Protein AF-A0A7S0TGG5-F1 (afdb_monomer_lite)

Secondary structure (DSSP, 8-state):
--HHHHHHHHHHHHHHHHHHHHHTT-THHHHHHHHHHHHHHHTTT-HHHHHHHHHHHHHHHHH-TTS--HHHHHHHHHHHHHH---TTHHHHHHHHHT-TT--HHHHHHHHHHHHHHHHH-TTTTTS--------

pLDDT: mean 88.28, std 17.03, range [36.03, 98.0]

Foldseek 3Di:
DVVVVVLLVVLVVLLVVLVVCVVVVHPCNLVSLLVLLVVLLVCVLVVVSNLSSLVSVLVVQVVPLPDACPSHLVSVLVCCVPVNDDPSCVVSLVSQCPRPNDDPVSNVSSVVSVVCCCVPDPVNVVPDPDDPDDD

Sequence (135 aa):
PEGAGMRMAAHESAFRLLGAFIDAKSQNAAVAYKLIVASLLDNYAEEALRSFTEGRLGATLQDNPRMPLALLVEPLMRRVRGDGYADFDFDFYLTLASHPRLEPAQALMIIDVMTRVAMTDPAASHGASVPLVEL

Organism: Hemiselmis andersenii (NCBI:txid464988)

Radius of gyration: 16.75 Å; chains: 1; bounding box: 33×39×52 Å

Structure (mmCIF, N/CA/C/O backbone):
data_AF-A0A7S0TGG5-F1
#
_entry.id   AF-A0A7S0TGG5-F1
#
loop_
_atom_site.group_PDB
_atom_site.id
_atom_site.type_symbol
_atom_site.label_atom_id
_atom_site.label_alt_id
_atom_site.label_comp_id
_atom_site.label_asym_id
_atom_site.label_entity_id
_atom_site.label_seq_id
_atom_site.pdbx_PDB_ins_code
_atom_site.Cartn_x
_atom_site.Cartn_y
_atom_site.Cartn_z
_atom_site.occupancy
_atom_site.B_iso_or_equiv
_atom_site.auth_seq_id
_atom_site.auth_comp_id
_atom_site.auth_asym_id
_atom_site.auth_atom_id
_atom_site.pdbx_PDB_model_num
ATOM 1 N N . PRO A 1 1 ? 20.142 -14.576 -1.736 1.00 57.00 1 PRO A N 1
ATOM 2 C CA . PRO A 1 1 ? 19.280 -15.775 -1.902 1.00 57.00 1 PRO A CA 1
ATOM 3 C C . PRO A 1 1 ? 18.664 -16.315 -0.596 1.00 57.00 1 PRO A C 1
ATOM 5 O O . PRO A 1 1 ? 17.550 -16.805 -0.660 1.00 57.00 1 PRO A O 1
ATOM 8 N N . GLU A 1 2 ? 19.289 -16.164 0.582 1.00 53.53 2 GLU A N 1
ATOM 9 C CA . GLU A 1 2 ? 18.628 -16.484 1.875 1.00 53.53 2 GLU A CA 1
ATOM 10 C C . GLU A 1 2 ? 17.917 -15.277 2.521 1.00 53.53 2 GLU A C 1
ATOM 12 O O . GLU A 1 2 ? 16.841 -15.414 3.099 1.00 53.53 2 GLU A O 1
ATOM 17 N N . GLY A 1 3 ? 18.463 -14.065 2.364 1.00 65.19 3 GLY A N 1
ATOM 18 C CA . GLY A 1 3 ? 17.914 -12.859 3.004 1.00 65.19 3 GLY A CA 1
ATOM 19 C C . GLY A 1 3 ? 16.538 -12.414 2.490 1.00 65.19 3 GLY A C 1
ATOM 20 O O . GLY A 1 3 ? 15.736 -11.897 3.263 1.00 65.19 3 GLY A O 1
ATOM 21 N N . ALA A 1 4 ? 16.229 -12.654 1.212 1.00 75.19 4 ALA A N 1
ATOM 22 C CA . ALA A 1 4 ? 14.953 -12.243 0.617 1.00 75.19 4 ALA A CA 1
ATOM 23 C C . ALA A 1 4 ? 13.759 -13.011 1.217 1.00 75.19 4 ALA A C 1
ATOM 25 O O . ALA A 1 4 ? 12.749 -12.404 1.566 1.00 75.19 4 ALA A O 1
ATOM 26 N N . GLY A 1 5 ? 13.903 -14.326 1.425 1.00 85.38 5 GLY A N 1
ATOM 27 C CA . GLY A 1 5 ? 12.850 -15.158 2.018 1.00 85.38 5 GLY A CA 1
ATOM 28 C C . GLY A 1 5 ? 12.540 -14.772 3.466 1.00 85.38 5 GLY A C 1
ATOM 29 O O . GLY A 1 5 ? 11.373 -14.656 3.839 1.00 85.38 5 GLY A O 1
ATOM 30 N N . MET A 1 6 ? 13.574 -14.484 4.266 1.00 89.31 6 MET A N 1
ATOM 31 C CA . MET A 1 6 ? 13.398 -14.023 5.649 1.00 89.31 6 MET A CA 1
ATOM 32 C C . MET A 1 6 ? 12.647 -12.684 5.711 1.00 89.31 6 MET A C 1
ATOM 34 O O . MET A 1 6 ? 11.770 -12.502 6.554 1.00 89.31 6 MET A O 1
ATOM 38 N N . ARG A 1 7 ? 12.947 -11.751 4.797 1.00 89.44 7 ARG A N 1
ATOM 39 C CA . ARG A 1 7 ? 12.277 -10.443 4.740 1.00 89.44 7 ARG A CA 1
ATOM 40 C C . ARG A 1 7 ? 10.806 -10.563 4.362 1.00 89.44 7 ARG A C 1
ATOM 42 O O . ARG A 1 7 ? 9.966 -9.970 5.034 1.00 89.44 7 ARG A O 1
ATOM 49 N N . MET A 1 8 ? 10.477 -11.382 3.363 1.00 92.25 8 MET A N 1
ATOM 50 C CA . MET A 1 8 ? 9.078 -11.655 3.010 1.00 92.25 8 MET A CA 1
ATOM 51 C C . MET A 1 8 ? 8.321 -12.304 4.176 1.00 92.25 8 MET A C 1
ATOM 53 O O . MET A 1 8 ? 7.206 -11.893 4.485 1.00 92.25 8 MET A O 1
ATOM 57 N N . ALA A 1 9 ? 8.941 -13.254 4.888 1.00 93.81 9 ALA A N 1
ATOM 58 C CA . ALA A 1 9 ? 8.345 -13.878 6.071 1.00 93.81 9 ALA A CA 1
ATOM 59 C C . ALA A 1 9 ? 8.118 -12.880 7.227 1.00 93.81 9 ALA A C 1
ATOM 61 O O . ALA A 1 9 ? 7.115 -12.969 7.945 1.00 93.81 9 ALA A O 1
ATOM 62 N N . ALA A 1 10 ? 9.016 -11.906 7.399 1.00 94.56 10 ALA A N 1
ATOM 63 C CA . ALA A 1 10 ? 8.849 -10.833 8.375 1.00 94.56 10 ALA A CA 1
ATOM 64 C C . ALA A 1 10 ? 7.681 -9.901 8.005 1.00 94.56 10 ALA A C 1
ATOM 66 O O . ALA A 1 10 ? 6.844 -9.616 8.863 1.00 94.56 10 ALA A O 1
ATOM 67 N N . HIS A 1 11 ? 7.568 -9.492 6.735 1.00 94.31 11 HIS A N 1
ATOM 68 C CA . HIS A 1 11 ? 6.422 -8.709 6.251 1.00 94.31 11 HIS A CA 1
ATOM 69 C C . HIS A 1 11 ? 5.111 -9.483 6.410 1.00 94.31 11 HIS A C 1
ATOM 71 O O . HIS A 1 11 ? 4.132 -8.945 6.919 1.00 94.31 11 HIS A O 1
ATOM 77 N N . GLU A 1 12 ? 5.102 -10.766 6.057 1.00 96.44 12 GLU A N 1
ATOM 78 C CA . GLU A 1 12 ? 3.951 -11.647 6.247 1.00 96.44 12 GLU A CA 1
ATOM 79 C C . GLU A 1 12 ? 3.495 -11.688 7.712 1.00 96.44 12 GLU A C 1
ATOM 81 O O . GLU A 1 12 ? 2.307 -11.567 8.014 1.00 96.44 12 GLU A O 1
ATOM 86 N N . SER A 1 13 ? 4.445 -11.799 8.639 1.00 97.50 13 SER A N 1
ATOM 87 C CA . SER A 1 13 ? 4.159 -11.772 10.075 1.00 97.50 13 SER A CA 1
ATOM 88 C C . SER A 1 13 ? 3.597 -10.418 10.520 1.00 97.50 13 SER A C 1
ATOM 90 O O . SER A 1 13 ? 2.655 -10.378 11.311 1.00 97.50 13 SER A O 1
ATOM 92 N N . ALA A 1 14 ? 4.112 -9.310 9.979 1.00 97.69 14 ALA A N 1
ATOM 93 C CA . ALA A 1 14 ? 3.589 -7.972 10.249 1.00 97.69 14 ALA A CA 1
ATOM 94 C C . ALA A 1 14 ? 2.140 -7.803 9.756 1.00 97.69 14 ALA A C 1
ATOM 96 O O . ALA A 1 14 ? 1.309 -7.271 10.492 1.00 97.69 14 ALA A O 1
ATOM 97 N N . PHE A 1 15 ? 1.803 -8.312 8.567 1.00 98.00 15 PHE A N 1
ATOM 98 C CA . PHE A 1 15 ? 0.426 -8.295 8.059 1.00 98.00 15 PHE A CA 1
ATOM 99 C C . PHE A 1 15 ? -0.525 -9.144 8.907 1.00 98.00 15 PHE A C 1
ATOM 101 O O . PHE A 1 15 ? -1.640 -8.709 9.187 1.00 98.00 15 PHE A O 1
ATOM 108 N N . ARG A 1 16 ? -0.087 -10.313 9.393 1.00 97.69 16 ARG A N 1
ATOM 109 C CA . ARG A 1 16 ? -0.890 -11.122 10.329 1.00 97.69 16 ARG A CA 1
ATOM 110 C C . ARG A 1 16 ? -1.168 -10.383 11.635 1.00 97.69 16 ARG A C 1
ATOM 112 O O . ARG A 1 16 ? -2.286 -10.438 12.139 1.00 97.69 16 ARG A O 1
ATOM 119 N N . LEU A 1 17 ? -0.173 -9.671 12.166 1.00 97.94 17 LEU A N 1
ATOM 120 C CA . LEU A 1 17 ? -0.351 -8.831 13.352 1.00 97.94 17 LEU A CA 1
ATOM 121 C C . LEU A 1 17 ? -1.304 -7.663 13.085 1.00 97.94 17 LEU A C 1
ATOM 123 O O . LEU A 1 17 ?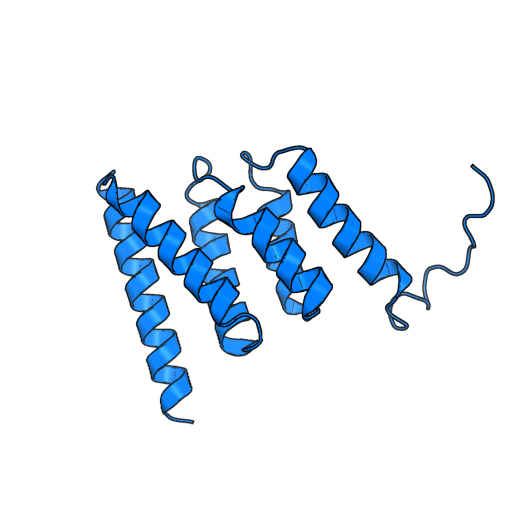 -2.155 -7.379 13.925 1.00 97.94 17 LEU A O 1
ATOM 127 N N . LEU A 1 18 ? -1.203 -7.015 11.919 1.00 97.88 18 LEU A N 1
ATOM 128 C CA . LEU A 1 18 ? -2.153 -5.980 11.512 1.00 97.88 18 LEU A CA 1
ATOM 129 C C . LEU A 1 18 ? -3.583 -6.536 11.478 1.00 97.88 18 LEU A C 1
ATOM 131 O O . LEU A 1 18 ? -4.461 -5.935 12.091 1.00 97.88 18 LEU A O 1
ATOM 135 N N . GLY A 1 19 ? -3.799 -7.688 10.837 1.00 97.31 19 GLY A N 1
ATOM 136 C CA . GLY A 1 19 ? -5.102 -8.360 10.807 1.00 97.31 19 GLY A CA 1
ATOM 137 C C . GLY A 1 19 ? -5.643 -8.627 12.213 1.00 97.31 19 GLY A C 1
ATOM 138 O O . GLY A 1 19 ? -6.743 -8.195 12.543 1.00 97.31 19 GLY A O 1
ATOM 139 N N . ALA A 1 20 ? -4.821 -9.200 13.097 1.00 97.88 20 ALA A N 1
ATOM 140 C CA . ALA A 1 20 ? -5.209 -9.433 14.488 1.00 97.88 20 ALA A CA 1
ATOM 141 C C . ALA A 1 20 ? -5.572 -8.135 15.242 1.00 97.88 20 ALA A C 1
ATOM 143 O O . ALA A 1 20 ? -6.512 -8.120 16.039 1.00 97.88 20 ALA A O 1
ATOM 144 N N . PHE A 1 21 ? -4.860 -7.027 14.999 1.00 97.94 21 PHE A N 1
ATOM 145 C CA . PHE A 1 21 ? -5.202 -5.733 15.595 1.00 97.94 21 PHE A CA 1
ATOM 146 C C . PHE A 1 21 ? -6.493 -5.138 15.031 1.00 97.94 21 PHE A C 1
ATOM 148 O O . PHE A 1 21 ? -7.243 -4.524 15.794 1.00 97.94 21 PHE A O 1
ATOM 155 N N . ILE A 1 22 ? -6.752 -5.307 13.732 1.00 96.50 22 ILE A N 1
ATOM 156 C CA . ILE A 1 22 ? -7.995 -4.887 13.077 1.00 96.50 22 ILE A CA 1
ATOM 157 C C . ILE A 1 22 ? -9.182 -5.650 13.674 1.00 96.50 22 ILE A C 1
ATOM 159 O O . ILE A 1 22 ? -10.134 -5.018 14.137 1.00 96.50 22 ILE A O 1
ATOM 163 N N . ASP A 1 23 ? -9.088 -6.980 13.752 1.00 96.38 23 ASP A N 1
ATOM 164 C CA . ASP A 1 23 ? -10.139 -7.850 14.294 1.00 96.38 23 ASP A CA 1
ATOM 165 C C . ASP A 1 23 ? -10.451 -7.514 15.756 1.00 96.38 23 ASP A C 1
ATOM 167 O O . ASP A 1 23 ? -11.612 -7.426 16.167 1.00 96.38 23 ASP A O 1
ATOM 171 N N . ALA A 1 24 ? -9.408 -7.231 16.540 1.00 97.31 24 ALA A N 1
ATOM 172 C CA . ALA A 1 24 ? -9.531 -6.799 17.927 1.00 97.31 24 ALA A CA 1
ATOM 173 C C . ALA A 1 24 ? -10.020 -5.345 18.090 1.00 97.31 24 ALA A C 1
ATOM 175 O O . ALA A 1 24 ? -10.157 -4.880 19.223 1.00 97.31 24 ALA A O 1
ATOM 176 N N . LYS A 1 25 ? -10.249 -4.601 16.994 1.00 94.88 25 LYS A N 1
ATOM 177 C CA . LYS A 1 25 ? -10.547 -3.153 16.988 1.00 94.88 25 LYS A CA 1
ATOM 178 C C . LYS A 1 25 ? -9.547 -2.348 17.825 1.00 94.88 25 LYS A C 1
ATOM 180 O O . LYS A 1 25 ? -9.901 -1.376 18.493 1.00 94.88 25 LYS A O 1
ATOM 185 N N . SER A 1 26 ? -8.290 -2.779 17.815 1.00 96.25 26 SER A N 1
ATOM 186 C CA . SER A 1 26 ? -7.228 -2.171 18.602 1.00 96.25 26 SER A CA 1
ATOM 187 C C . SER A 1 26 ? -6.804 -0.839 17.995 1.00 96.25 26 SER A C 1
ATOM 189 O O . SER A 1 26 ? -6.606 -0.725 16.785 1.00 96.25 26 SER A O 1
ATOM 191 N N . GLN A 1 27 ? -6.535 0.153 18.844 1.00 90.62 27 GLN A N 1
ATOM 192 C CA . GLN A 1 27 ? -5.887 1.401 18.422 1.00 90.62 27 GLN A CA 1
ATOM 193 C C . GLN A 1 27 ? -4.520 1.162 17.750 1.00 90.62 27 GLN A C 1
ATOM 195 O O . GLN A 1 27 ? -4.067 1.973 16.943 1.00 90.62 27 GLN A O 1
ATOM 200 N N . ASN A 1 28 ? -3.882 0.018 18.033 1.00 94.81 28 ASN A N 1
ATOM 201 C CA . ASN A 1 28 ? -2.603 -0.364 17.442 1.00 94.81 28 ASN A CA 1
ATOM 202 C C . ASN A 1 28 ? -2.721 -0.751 15.961 1.00 94.81 28 ASN A C 1
ATOM 204 O O . ASN A 1 28 ? -1.700 -0.771 15.279 1.00 94.81 28 ASN A O 1
ATOM 208 N N . ALA A 1 29 ? -3.928 -0.998 15.433 1.00 95.88 29 ALA A N 1
ATOM 209 C CA . ALA A 1 29 ? -4.126 -1.280 14.011 1.00 95.88 29 ALA A CA 1
ATOM 210 C C . ALA A 1 29 ? -3.647 -0.111 13.137 1.00 95.88 29 ALA A C 1
ATOM 212 O O . ALA A 1 29 ? -2.926 -0.310 12.162 1.00 95.88 29 ALA A O 1
ATOM 213 N N . ALA A 1 30 ? -3.969 1.126 13.532 1.00 93.38 30 ALA A N 1
ATOM 214 C CA . ALA A 1 30 ? -3.522 2.321 12.821 1.00 93.38 30 ALA A CA 1
ATOM 215 C C . ALA A 1 30 ? -1.991 2.478 12.858 1.00 93.38 30 ALA A C 1
ATOM 217 O O . ALA A 1 30 ? -1.376 2.863 11.864 1.00 93.38 30 ALA A O 1
ATOM 218 N N . VAL A 1 31 ? -1.373 2.145 13.996 1.00 95.81 31 VAL A N 1
ATOM 219 C CA . VAL A 1 31 ? 0.087 2.184 14.165 1.00 95.81 31 VAL A CA 1
ATOM 220 C C . VAL A 1 31 ? 0.758 1.121 13.296 1.00 95.81 31 VAL A C 1
ATOM 222 O O . VAL A 1 31 ? 1.678 1.443 12.550 1.00 95.81 31 VAL A O 1
ATOM 225 N N . ALA A 1 32 ? 0.272 -0.122 13.339 1.00 96.75 32 ALA A N 1
ATOM 226 C CA . ALA A 1 32 ? 0.790 -1.224 12.533 1.00 96.75 32 ALA A CA 1
ATOM 227 C C . ALA A 1 32 ? 0.660 -0.941 11.029 1.00 96.75 32 ALA A C 1
ATOM 229 O O . ALA A 1 32 ? 1.625 -1.116 10.290 1.00 96.75 32 ALA A O 1
ATOM 230 N N . TYR A 1 33 ? -0.485 -0.411 10.589 1.00 96.75 33 TYR A N 1
ATOM 231 C CA . TYR A 1 33 ? -0.682 0.020 9.206 1.00 96.75 33 TYR A CA 1
ATOM 232 C C . TYR A 1 33 ? 0.346 1.076 8.790 1.00 96.75 33 TYR A C 1
ATOM 234 O O . TYR A 1 33 ? 1.010 0.919 7.769 1.00 96.75 33 TYR A O 1
ATOM 242 N N . LYS A 1 34 ? 0.547 2.116 9.609 1.00 96.50 34 LYS A N 1
ATOM 243 C CA . LYS A 1 34 ? 1.541 3.159 9.327 1.00 96.50 34 LYS A CA 1
ATOM 244 C C . LYS A 1 34 ? 2.961 2.591 9.206 1.00 96.50 34 LYS A C 1
ATOM 246 O O . LYS A 1 34 ? 3.708 3.035 8.340 1.00 96.50 34 LYS A O 1
ATOM 251 N N . LEU A 1 35 ? 3.330 1.624 10.047 1.00 97.31 35 LEU A N 1
ATOM 252 C CA . LEU A 1 35 ? 4.642 0.969 9.991 1.00 97.31 35 LEU A CA 1
ATOM 253 C C . LEU A 1 35 ? 4.817 0.127 8.720 1.00 97.31 35 LEU A C 1
ATOM 255 O O . LEU A 1 35 ? 5.881 0.169 8.110 1.00 97.31 35 LEU A O 1
ATOM 259 N N . ILE A 1 36 ? 3.776 -0.588 8.291 1.00 97.62 36 ILE A N 1
ATOM 260 C CA . ILE A 1 36 ? 3.792 -1.356 7.037 1.00 97.62 36 ILE A CA 1
ATOM 261 C C . ILE A 1 36 ? 3.916 -0.421 5.830 1.00 97.62 36 ILE A C 1
ATOM 263 O O . ILE A 1 36 ? 4.733 -0.671 4.948 1.00 97.62 36 ILE A O 1
ATOM 267 N N . VAL A 1 37 ? 3.168 0.687 5.813 1.00 97.81 37 VAL A N 1
ATOM 268 C CA . VAL A 1 37 ? 3.278 1.705 4.757 1.00 97.81 37 VAL A CA 1
ATOM 269 C C . VAL A 1 37 ? 4.680 2.312 4.724 1.00 97.81 37 VAL A C 1
ATOM 271 O O . VAL A 1 37 ? 5.268 2.418 3.654 1.00 97.81 37 VAL A O 1
ATOM 274 N N . ALA A 1 38 ? 5.255 2.669 5.876 1.00 97.75 38 ALA A N 1
ATOM 275 C CA . ALA A 1 38 ? 6.631 3.161 5.934 1.00 97.75 38 ALA A CA 1
ATOM 276 C C . ALA A 1 38 ? 7.620 2.124 5.381 1.00 97.75 38 ALA A C 1
ATOM 278 O O . ALA A 1 38 ? 8.453 2.453 4.546 1.00 97.75 38 ALA A O 1
ATOM 279 N N . SER A 1 39 ? 7.460 0.855 5.762 1.00 97.06 39 SER A N 1
ATOM 280 C CA . SER A 1 39 ? 8.295 -0.236 5.265 1.00 97.06 39 SER A CA 1
ATOM 281 C C . SER A 1 39 ? 8.200 -0.416 3.744 1.00 97.06 39 SER A C 1
ATOM 283 O O . SER A 1 39 ? 9.236 -0.570 3.100 1.00 97.06 39 SER A O 1
ATOM 285 N N . LEU A 1 40 ? 7.002 -0.325 3.153 1.00 97.50 40 LEU A N 1
ATOM 286 C CA . LEU A 1 40 ? 6.821 -0.305 1.695 1.00 97.50 40 LEU A CA 1
ATOM 287 C C . LEU A 1 40 ? 7.628 0.831 1.050 1.00 97.50 40 LEU A C 1
ATOM 289 O O . LEU A 1 40 ? 8.369 0.609 0.098 1.00 97.50 40 LEU A O 1
ATOM 293 N N . LEU A 1 41 ? 7.504 2.047 1.584 1.00 97.81 41 LEU A N 1
ATOM 294 C CA . LEU A 1 41 ? 8.136 3.241 1.022 1.00 97.81 41 LEU A CA 1
ATOM 295 C C . LEU A 1 41 ? 9.658 3.248 1.195 1.00 97.81 41 LEU A C 1
ATOM 297 O O . LEU A 1 41 ? 10.362 3.764 0.328 1.00 97.81 41 LEU A O 1
ATOM 301 N N . ASP A 1 42 ? 10.169 2.707 2.297 1.00 96.88 42 ASP A N 1
ATOM 302 C CA . ASP A 1 42 ? 11.605 2.606 2.574 1.00 96.88 42 ASP A CA 1
ATOM 303 C C . ASP A 1 42 ? 12.276 1.541 1.701 1.00 96.88 42 ASP A C 1
ATOM 305 O O . ASP A 1 42 ? 13.446 1.674 1.349 1.00 96.88 42 ASP A O 1
ATOM 309 N N . ASN A 1 43 ? 11.523 0.511 1.308 1.00 95.25 43 ASN A N 1
ATOM 310 C CA . ASN A 1 43 ? 12.003 -0.594 0.481 1.00 95.25 43 ASN A CA 1
ATOM 311 C C . ASN A 1 43 ? 11.445 -0.540 -0.950 1.00 95.25 43 ASN A C 1
ATOM 313 O O . ASN A 1 43 ? 11.438 -1.555 -1.641 1.00 95.25 43 ASN A O 1
ATOM 317 N N . TYR A 1 44 ? 10.991 0.635 -1.403 1.00 96.75 44 TYR A N 1
ATOM 318 C CA . TYR A 1 44 ? 10.298 0.792 -2.684 1.00 96.75 44 TYR A CA 1
ATOM 319 C C . TYR A 1 44 ? 11.120 0.276 -3.873 1.00 96.75 44 TYR A C 1
ATOM 321 O O . TYR A 1 44 ? 10.566 -0.336 -4.775 1.00 96.75 44 TYR A O 1
ATOM 329 N N . ALA A 1 45 ? 12.442 0.461 -3.867 1.00 94.19 45 ALA A N 1
ATOM 330 C CA . ALA A 1 45 ? 13.321 0.010 -4.949 1.00 94.19 45 ALA A CA 1
ATOM 331 C C . ALA A 1 45 ? 13.446 -1.526 -5.064 1.00 94.19 45 ALA A C 1
ATOM 333 O O . ALA A 1 45 ? 13.946 -2.030 -6.066 1.00 94.19 45 ALA A O 1
ATOM 334 N N . GLU A 1 46 ? 13.016 -2.286 -4.055 1.00 94.69 46 GLU A N 1
ATOM 335 C CA . GLU A 1 46 ? 13.071 -3.746 -4.082 1.00 94.69 46 GLU A CA 1
ATOM 336 C C . GLU A 1 46 ? 11.780 -4.336 -4.643 1.00 94.69 46 GLU A C 1
ATOM 338 O O . GLU A 1 46 ? 10.887 -4.726 -3.893 1.00 94.69 46 GLU A O 1
ATOM 343 N N . GLU A 1 47 ? 11.700 -4.444 -5.968 1.00 94.62 47 GLU A N 1
ATOM 344 C CA . GLU A 1 47 ? 10.488 -4.840 -6.699 1.00 94.62 47 GLU A CA 1
ATOM 345 C C . GLU A 1 47 ? 9.799 -6.097 -6.153 1.00 94.62 47 GLU A C 1
ATOM 347 O O . GLU A 1 47 ? 8.588 -6.098 -5.964 1.00 94.62 47 GLU A O 1
ATOM 352 N N . ALA A 1 48 ? 10.551 -7.152 -5.821 1.00 94.50 48 ALA A N 1
ATOM 353 C CA . ALA A 1 48 ? 9.967 -8.381 -5.276 1.00 94.50 48 ALA A CA 1
ATOM 354 C C . ALA A 1 48 ? 9.280 -8.161 -3.914 1.00 94.50 48 ALA A C 1
ATOM 356 O O . ALA A 1 48 ? 8.215 -8.721 -3.646 1.00 94.50 48 ALA A O 1
ATOM 357 N N . LEU A 1 49 ? 9.877 -7.337 -3.046 1.00 95.25 49 LEU A N 1
ATOM 358 C CA . LEU A 1 49 ? 9.309 -7.011 -1.738 1.00 95.25 49 LEU A CA 1
ATOM 359 C C . LEU A 1 49 ? 8.178 -5.985 -1.860 1.00 95.25 49 LEU A C 1
ATOM 361 O O . LEU A 1 49 ? 7.188 -6.092 -1.131 1.00 95.25 49 LEU A O 1
ATOM 365 N N . ARG A 1 50 ? 8.309 -5.030 -2.788 1.00 96.94 50 ARG A N 1
ATOM 366 C CA . ARG A 1 50 ? 7.271 -4.064 -3.152 1.00 96.94 50 ARG A CA 1
ATOM 367 C C . ARG A 1 50 ? 6.029 -4.790 -3.655 1.00 96.94 50 ARG A C 1
ATOM 369 O O . ARG A 1 50 ? 5.006 -4.698 -2.994 1.00 96.94 50 ARG A O 1
ATOM 376 N N . SER A 1 51 ? 6.152 -5.608 -4.701 1.00 97.25 51 SER A N 1
ATOM 377 C CA . SER A 1 51 ? 5.068 -6.420 -5.271 1.00 97.25 51 SER A CA 1
ATOM 378 C C . SER A 1 51 ? 4.348 -7.248 -4.205 1.00 97.25 51 SER A C 1
ATOM 380 O O . SER A 1 51 ? 3.123 -7.206 -4.085 1.00 97.25 51 SER A O 1
ATOM 382 N N . PHE A 1 52 ? 5.111 -7.941 -3.351 1.00 96.81 52 PHE A N 1
ATOM 383 C CA . PHE A 1 52 ? 4.541 -8.688 -2.234 1.00 96.81 52 PHE A CA 1
ATOM 384 C C . PHE A 1 52 ? 3.762 -7.782 -1.274 1.00 96.81 52 PHE A C 1
ATOM 386 O O . PHE A 1 52 ? 2.619 -8.074 -0.924 1.00 96.81 52 PHE A O 1
ATOM 393 N N . THR A 1 53 ? 4.371 -6.682 -0.835 1.00 97.25 53 THR A N 1
ATOM 394 C CA . THR A 1 53 ? 3.776 -5.785 0.161 1.00 97.25 53 THR A CA 1
ATOM 395 C C . THR A 1 53 ? 2.541 -5.079 -0.391 1.00 97.25 53 THR A C 1
ATOM 397 O O . THR A 1 53 ? 1.540 -5.002 0.313 1.00 97.25 53 THR A O 1
ATOM 400 N N . GLU A 1 54 ? 2.575 -4.627 -1.642 1.00 98.00 54 GLU A N 1
ATOM 401 C CA . GLU A 1 54 ? 1.442 -4.022 -2.344 1.00 98.00 54 GLU A CA 1
ATOM 402 C C . GLU A 1 54 ? 0.284 -5.005 -2.498 1.00 98.00 54 GLU A C 1
ATOM 404 O O . GLU A 1 54 ? -0.843 -4.666 -2.146 1.00 98.00 54 GLU A O 1
ATOM 409 N N . GLY A 1 55 ? 0.550 -6.254 -2.894 1.00 97.81 55 GLY A N 1
ATOM 410 C CA . GLY A 1 55 ? -0.486 -7.285 -2.973 1.00 97.81 55 GLY A CA 1
ATOM 411 C C . GLY A 1 55 ? -1.164 -7.551 -1.621 1.00 97.81 55 GLY A C 1
ATOM 412 O O . GLY A 1 55 ? -2.393 -7.606 -1.531 1.00 97.81 55 GLY A O 1
ATOM 413 N N . ARG A 1 56 ? -0.384 -7.663 -0.534 1.00 97.88 56 ARG A N 1
ATOM 414 C CA . ARG A 1 56 ? -0.932 -7.873 0.823 1.00 97.88 56 ARG A CA 1
ATOM 415 C C . ARG A 1 56 ? -1.677 -6.643 1.346 1.00 97.88 56 ARG A C 1
ATOM 417 O O . ARG A 1 56 ? -2.721 -6.779 1.990 1.00 97.88 56 ARG A O 1
ATOM 424 N N . LEU A 1 57 ? -1.164 -5.447 1.067 1.00 97.69 57 LEU A N 1
ATOM 425 C CA . LEU A 1 57 ? -1.784 -4.191 1.476 1.00 97.69 57 LEU A CA 1
ATOM 426 C C . LEU A 1 57 ? -3.078 -3.933 0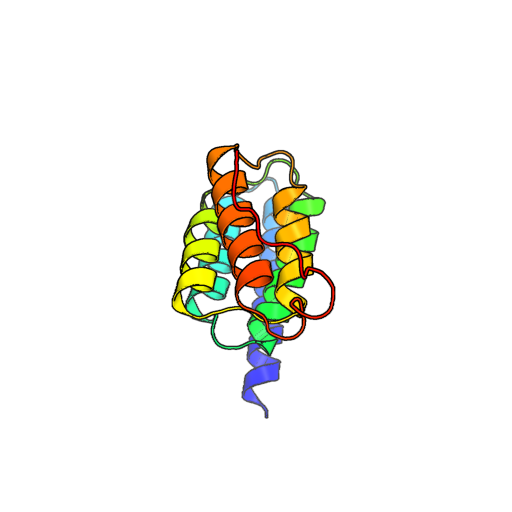.701 1.00 97.69 57 LEU A C 1
ATOM 428 O O . LEU A 1 57 ? -4.060 -3.512 1.302 1.00 97.69 57 LEU A O 1
ATOM 432 N N . GLY A 1 58 ? -3.102 -4.253 -0.593 1.00 97.75 58 GLY A N 1
ATOM 433 C CA . GLY A 1 58 ? -4.281 -4.170 -1.450 1.00 97.75 58 GLY A CA 1
ATOM 434 C C . GLY A 1 58 ? -5.425 -5.023 -0.918 1.00 97.75 58 GLY A C 1
ATOM 435 O O . GLY A 1 58 ? -6.502 -4.488 -0.663 1.00 97.75 58 GLY A O 1
ATOM 436 N N . ALA A 1 59 ? -5.160 -6.302 -0.632 1.00 97.31 59 ALA A N 1
ATOM 437 C CA . ALA A 1 59 ? -6.145 -7.192 -0.013 1.00 97.31 59 ALA A CA 1
ATOM 438 C C . ALA A 1 59 ? -6.648 -6.642 1.334 1.00 97.31 59 ALA A C 1
ATOM 440 O O . ALA A 1 59 ? -7.849 -6.551 1.573 1.00 97.31 59 ALA A O 1
ATOM 441 N N . THR A 1 60 ? -5.729 -6.173 2.187 1.00 97.00 60 THR A N 1
ATOM 442 C CA . THR A 1 60 ? -6.086 -5.599 3.494 1.00 97.00 60 THR A CA 1
ATOM 443 C C . THR A 1 60 ? -7.006 -4.381 3.358 1.00 97.00 60 THR A C 1
ATOM 445 O O . THR A 1 60 ? -7.963 -4.249 4.119 1.00 97.00 60 THR A O 1
ATOM 448 N N . LEU A 1 61 ? -6.732 -3.486 2.404 1.00 96.81 61 LEU A N 1
ATOM 449 C CA . LEU A 1 61 ? -7.533 -2.285 2.158 1.00 96.81 61 LEU A CA 1
ATOM 450 C C . LEU A 1 61 ? -8.912 -2.620 1.576 1.00 96.81 61 LEU A C 1
ATOM 452 O O . LEU A 1 61 ? -9.901 -2.008 1.974 1.00 96.81 61 LEU A O 1
ATOM 456 N N . GLN A 1 62 ? -8.996 -3.606 0.681 1.00 96.19 62 GLN A N 1
ATOM 457 C CA . GLN A 1 62 ? -10.271 -4.089 0.141 1.00 96.19 62 GLN A CA 1
ATOM 458 C C . GLN A 1 62 ? -11.172 -4.662 1.242 1.00 96.19 62 GLN A C 1
ATOM 460 O O . GLN A 1 62 ? -12.355 -4.322 1.305 1.00 96.19 62 GLN A O 1
ATOM 465 N N . ASP A 1 63 ? -10.601 -5.447 2.157 1.00 96.69 63 ASP A N 1
ATOM 466 C CA . ASP A 1 63 ? -11.330 -6.029 3.290 1.00 96.69 63 ASP A CA 1
ATOM 467 C C . ASP A 1 63 ? -11.720 -4.978 4.348 1.00 96.69 63 ASP A C 1
ATOM 469 O O . ASP A 1 63 ? -12.634 -5.190 5.149 1.00 96.69 63 ASP A O 1
ATOM 473 N N . ASN A 1 64 ? -11.054 -3.816 4.356 1.00 95.12 64 ASN A N 1
ATOM 474 C CA . ASN A 1 64 ? -11.202 -2.789 5.386 1.00 95.12 64 A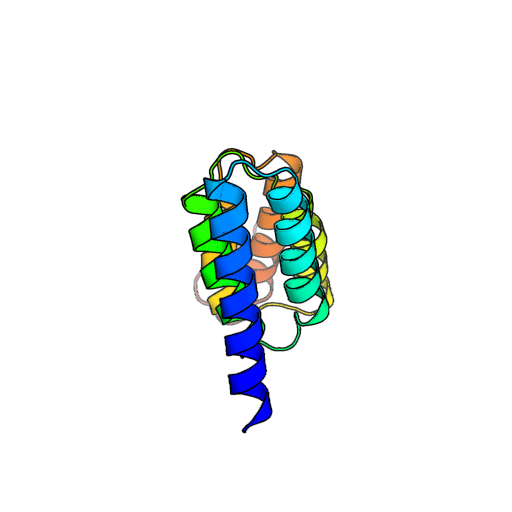SN A CA 1
ATOM 475 C C . ASN A 1 64 ? -11.468 -1.390 4.796 1.00 95.12 64 ASN A C 1
ATOM 477 O O . ASN A 1 64 ? -10.653 -0.476 4.963 1.00 95.12 64 ASN A O 1
ATOM 481 N N . PRO A 1 65 ? -12.669 -1.138 4.238 1.00 93.81 65 PRO A N 1
ATOM 482 C CA . PRO A 1 65 ? -12.991 0.083 3.483 1.00 93.81 65 PRO A CA 1
ATOM 483 C C . PRO A 1 65 ? -12.958 1.387 4.299 1.00 93.81 65 PRO A C 1
ATOM 485 O O . PRO A 1 65 ? -13.122 2.479 3.758 1.00 93.81 65 PRO A O 1
ATOM 488 N N . ARG A 1 66 ? -12.790 1.310 5.625 1.00 91.94 66 ARG A N 1
ATOM 489 C CA . ARG A 1 66 ? -12.675 2.480 6.512 1.00 91.94 66 ARG A CA 1
ATOM 490 C C . ARG A 1 66 ? -11.232 2.932 6.727 1.00 91.94 66 ARG A C 1
ATOM 492 O O . ARG A 1 66 ? -11.028 3.984 7.335 1.00 91.94 66 ARG A O 1
ATOM 499 N N . MET A 1 67 ? -10.245 2.163 6.269 1.00 92.12 67 MET A N 1
ATOM 500 C CA . MET A 1 67 ? -8.840 2.504 6.466 1.00 92.12 67 MET A CA 1
ATOM 501 C C . MET A 1 67 ? -8.465 3.809 5.741 1.00 92.12 67 MET A C 1
ATOM 503 O O . MET A 1 67 ? -8.980 4.100 4.658 1.00 92.12 67 MET A O 1
ATOM 507 N N . PRO A 1 68 ? -7.600 4.644 6.343 1.00 91.44 68 PRO A N 1
ATOM 508 C CA . PRO A 1 68 ? -7.190 5.906 5.744 1.00 91.44 68 PRO A CA 1
ATOM 509 C C . PRO A 1 68 ? -6.170 5.693 4.615 1.00 91.44 68 PRO A C 1
ATOM 511 O O . PRO A 1 68 ? -5.150 5.028 4.805 1.00 91.44 68 PRO A O 1
ATOM 514 N N . LEU A 1 69 ? -6.399 6.333 3.465 1.00 94.31 69 LEU A N 1
ATOM 515 C CA . LEU A 1 69 ? -5.498 6.252 2.308 1.00 94.31 69 LEU A CA 1
ATOM 516 C C . LEU A 1 69 ? -4.432 7.349 2.253 1.00 94.31 69 LEU A C 1
ATOM 518 O O . LEU A 1 69 ? -3.389 7.131 1.646 1.00 94.31 69 LEU A O 1
ATOM 522 N N . ALA A 1 70 ? -4.650 8.501 2.897 1.00 90.50 70 ALA A N 1
ATOM 523 C CA . ALA A 1 70 ? -3.744 9.654 2.794 1.00 90.50 70 ALA A CA 1
ATOM 524 C C . ALA A 1 70 ? -2.294 9.323 3.184 1.00 90.50 70 ALA A C 1
ATOM 526 O O . ALA A 1 70 ? -1.349 9.745 2.524 1.00 90.50 70 ALA A O 1
ATOM 527 N N . LEU A 1 71 ? -2.124 8.488 4.216 1.00 91.88 71 LEU A N 1
ATOM 528 C CA . LEU A 1 71 ? -0.814 8.030 4.689 1.00 91.88 71 LEU A CA 1
ATOM 529 C C . LEU A 1 71 ? -0.038 7.204 3.655 1.00 91.88 71 LEU A C 1
ATOM 531 O O . LEU A 1 71 ? 1.170 7.059 3.805 1.00 91.88 71 LEU A O 1
ATOM 535 N N . LEU A 1 72 ? -0.722 6.659 2.650 1.00 96.19 72 LEU A N 1
ATOM 536 C CA . LEU A 1 72 ? -0.173 5.759 1.646 1.00 96.19 72 LEU A CA 1
ATOM 537 C C . LEU A 1 72 ? -0.098 6.421 0.270 1.00 96.19 72 LEU A C 1
ATOM 539 O O . LEU A 1 72 ? 0.980 6.464 -0.312 1.00 96.19 72 LEU A O 1
ATOM 543 N N . VAL A 1 73 ? -1.213 6.947 -0.249 1.00 97.44 73 VAL A N 1
ATOM 544 C CA . VAL A 1 73 ? -1.295 7.391 -1.652 1.00 97.44 73 VAL A CA 1
ATOM 545 C C . VAL A 1 73 ? -0.324 8.534 -1.926 1.00 97.44 73 VAL A C 1
ATOM 547 O O . VAL A 1 73 ? 0.452 8.469 -2.872 1.00 97.44 73 VAL A O 1
ATOM 550 N N . GLU A 1 74 ? -0.305 9.565 -1.084 1.00 95.94 74 GLU A N 1
ATOM 551 C CA . GLU A 1 74 ? 0.555 10.730 -1.304 1.00 95.94 74 GLU A CA 1
ATOM 552 C C . GLU A 1 74 ? 2.059 10.401 -1.302 1.00 95.94 74 GLU A C 1
ATOM 554 O O . GLU A 1 74 ? 2.770 10.843 -2.211 1.00 95.94 74 GLU A O 1
ATOM 559 N N . PRO A 1 75 ? 2.611 9.672 -0.309 1.00 96.69 75 PRO A N 1
ATOM 560 C CA . PRO A 1 75 ? 4.013 9.275 -0.360 1.00 96.69 75 PRO A CA 1
ATOM 561 C C . PRO A 1 75 ? 4.307 8.226 -1.435 1.00 96.69 75 PRO A C 1
ATOM 563 O O . PRO A 1 75 ? 5.371 8.305 -2.045 1.00 96.69 75 PRO A O 1
ATOM 566 N N . LEU A 1 76 ? 3.386 7.299 -1.718 1.00 97.81 76 LEU A N 1
ATOM 567 C CA . LEU A 1 76 ? 3.575 6.321 -2.788 1.00 97.81 76 LEU A CA 1
ATOM 568 C C . LEU A 1 76 ? 3.678 7.025 -4.140 1.00 97.81 76 LEU A C 1
ATOM 570 O O . LEU A 1 76 ? 4.663 6.847 -4.836 1.00 97.81 76 LEU A O 1
ATOM 574 N N . MET A 1 77 ? 2.745 7.917 -4.478 1.00 96.38 77 MET A N 1
ATOM 575 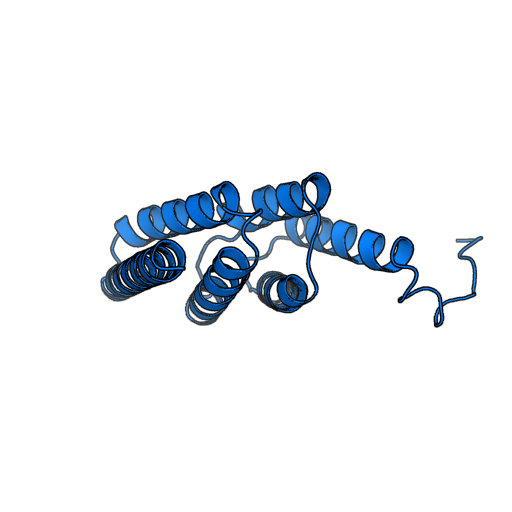C CA . MET A 1 77 ? 2.794 8.666 -5.739 1.00 96.38 77 MET A CA 1
ATOM 576 C C . MET A 1 77 ? 4.051 9.538 -5.859 1.00 96.38 77 MET A C 1
ATOM 578 O O . MET A 1 77 ? 4.542 9.759 -6.965 1.00 96.38 77 MET A O 1
ATOM 582 N N . ARG A 1 78 ? 4.615 10.014 -4.739 1.00 94.38 78 ARG A N 1
ATOM 583 C CA . ARG A 1 78 ? 5.936 10.665 -4.737 1.00 94.38 78 ARG A CA 1
ATOM 584 C C . ARG A 1 78 ? 7.060 9.688 -5.077 1.00 94.38 78 ARG A C 1
ATOM 586 O O . ARG A 1 78 ? 7.916 10.051 -5.878 1.00 94.38 78 ARG A O 1
ATOM 593 N N . ARG A 1 79 ? 7.038 8.472 -4.519 1.00 94.75 79 ARG A N 1
ATOM 594 C CA . ARG A 1 79 ? 7.970 7.397 -4.890 1.00 94.75 79 ARG A CA 1
ATOM 595 C C . ARG A 1 79 ? 7.860 7.052 -6.366 1.00 94.75 79 ARG A C 1
ATOM 597 O O . ARG A 1 79 ? 8.877 7.067 -7.037 1.00 94.75 79 ARG A O 1
ATOM 604 N N . VAL A 1 80 ? 6.651 6.891 -6.902 1.00 94.62 80 VAL A N 1
ATOM 605 C CA . VAL A 1 80 ? 6.468 6.582 -8.329 1.00 94.62 80 VAL A CA 1
ATOM 606 C C . VAL A 1 80 ? 7.077 7.653 -9.237 1.00 94.62 80 VAL A C 1
ATOM 608 O O . VAL A 1 80 ? 7.757 7.345 -10.211 1.00 94.62 80 VAL A O 1
ATOM 611 N N . ARG A 1 81 ? 6.871 8.935 -8.911 1.00 90.06 81 ARG A N 1
ATOM 612 C CA . ARG A 1 81 ? 7.423 10.052 -9.698 1.00 90.06 81 ARG A CA 1
ATOM 613 C C . ARG A 1 81 ? 8.945 10.161 -9.613 1.00 90.06 81 ARG A C 1
ATOM 615 O O . ARG A 1 81 ? 9.547 10.661 -10.555 1.00 90.06 81 ARG A O 1
ATOM 622 N N . GLY A 1 82 ? 9.534 9.797 -8.474 1.00 89.75 82 GLY A N 1
ATOM 623 C CA . GLY A 1 82 ? 10.973 9.925 -8.232 1.00 89.75 82 GLY A CA 1
ATOM 624 C C . GLY A 1 82 ? 11.773 8.703 -8.672 1.00 89.75 82 GLY A C 1
ATOM 625 O O . GLY A 1 82 ? 12.796 8.847 -9.332 1.00 89.75 82 GLY A O 1
ATOM 626 N N . ASP A 1 83 ? 11.277 7.519 -8.325 1.00 91.38 83 ASP A N 1
ATOM 627 C CA . ASP A 1 83 ? 11.993 6.246 -8.420 1.00 91.38 83 ASP A CA 1
ATOM 628 C C . ASP A 1 83 ? 11.459 5.361 -9.568 1.00 91.38 83 ASP A C 1
ATOM 630 O O . ASP A 1 83 ? 12.066 4.344 -9.892 1.00 91.38 83 ASP A O 1
ATOM 634 N N . GLY A 1 84 ? 10.348 5.747 -10.208 1.00 91.69 84 GLY A N 1
ATOM 635 C CA . GLY A 1 84 ? 9.719 5.009 -11.306 1.00 91.69 84 GLY A CA 1
ATOM 636 C C . GLY A 1 84 ? 8.681 3.981 -10.850 1.00 91.69 84 GLY A C 1
ATOM 637 O O . GLY A 1 84 ? 8.269 3.949 -9.689 1.00 91.69 84 GLY A O 1
ATOM 638 N N . TYR A 1 85 ? 8.236 3.150 -11.787 1.00 93.56 85 TYR A N 1
ATOM 639 C CA . TYR A 1 85 ? 7.222 2.107 -11.608 1.00 93.56 85 TYR A CA 1
ATOM 640 C C . TYR A 1 85 ? 7.619 0.846 -12.385 1.00 93.56 85 TYR A C 1
ATOM 642 O O . TYR A 1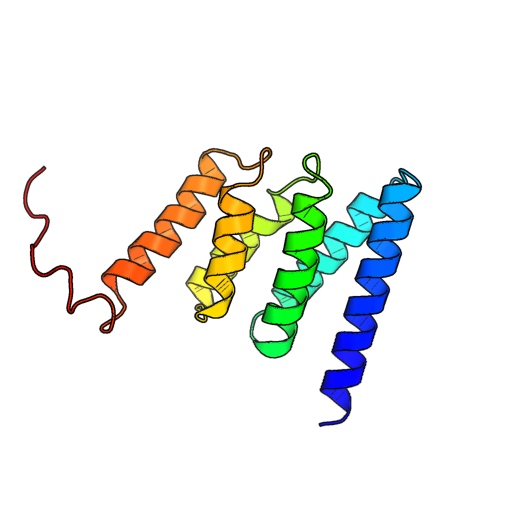 85 ? 8.506 0.882 -13.237 1.00 93.56 85 TYR A O 1
ATOM 650 N N . ALA A 1 86 ? 6.936 -0.251 -12.087 1.00 92.50 86 ALA A N 1
ATOM 651 C CA . ALA A 1 86 ? 6.954 -1.521 -12.790 1.00 92.50 86 ALA A CA 1
ATOM 652 C C . ALA A 1 86 ? 5.516 -1.944 -13.134 1.00 92.50 86 ALA A C 1
ATOM 654 O O . ALA A 1 86 ? 4.555 -1.495 -12.507 1.00 92.50 86 ALA A O 1
ATOM 655 N N . ASP A 1 87 ? 5.366 -2.854 -14.096 1.00 91.50 87 ASP A N 1
ATOM 656 C CA . ASP A 1 87 ? 4.054 -3.276 -14.611 1.00 91.50 87 ASP A CA 1
ATOM 657 C C . ASP A 1 87 ? 3.119 -3.848 -13.534 1.00 91.50 87 ASP A C 1
ATOM 659 O O . ASP A 1 87 ? 1.903 -3.696 -13.607 1.00 91.50 87 ASP A O 1
ATOM 663 N N . PHE A 1 88 ? 3.666 -4.493 -12.502 1.00 94.75 88 PHE A N 1
ATOM 664 C CA . PHE A 1 88 ? 2.842 -5.052 -11.428 1.00 94.75 88 PHE A CA 1
ATOM 665 C C . PHE A 1 88 ? 2.244 -3.980 -10.503 1.00 94.75 88 PHE A C 1
ATOM 667 O O . PHE A 1 88 ? 1.266 -4.262 -9.812 1.00 94.75 88 PHE A O 1
ATOM 674 N N . ASP A 1 89 ? 2.802 -2.763 -10.473 1.00 96.31 89 ASP A N 1
ATOM 675 C CA . ASP A 1 89 ? 2.342 -1.717 -9.552 1.00 96.31 89 ASP A CA 1
ATOM 676 C C . ASP A 1 89 ? 0.937 -1.204 -9.945 1.00 96.31 89 ASP A C 1
ATOM 678 O O . ASP A 1 89 ? 0.170 -0.721 -9.105 1.00 96.31 89 ASP A O 1
ATOM 682 N N . PHE A 1 90 ? 0.556 -1.332 -11.225 1.00 95.00 90 PHE A N 1
ATOM 683 C CA . PHE A 1 90 ? -0.721 -0.826 -11.739 1.00 95.00 90 PHE A CA 1
ATOM 684 C C . PHE A 1 90 ? -1.940 -1.497 -11.095 1.00 95.00 90 PHE A C 1
ATOM 686 O O . PHE A 1 90 ? -2.930 -0.813 -10.822 1.00 95.00 90 PHE A O 1
ATOM 693 N N . ASP A 1 91 ? -1.866 -2.791 -10.775 1.00 95.75 91 ASP A N 1
ATOM 694 C CA . ASP A 1 91 ? -2.944 -3.505 -10.075 1.00 95.75 91 ASP A CA 1
ATOM 695 C C . ASP A 1 91 ? -3.203 -2.897 -8.689 1.00 95.75 91 ASP A C 1
ATOM 697 O O . ASP A 1 91 ? -4.350 -2.734 -8.243 1.00 95.75 91 ASP A O 1
ATOM 701 N N . PHE A 1 92 ? -2.130 -2.491 -8.008 1.00 97.81 92 PHE A N 1
ATOM 702 C CA . PHE A 1 92 ? -2.243 -1.826 -6.724 1.00 97.81 92 PHE A CA 1
ATOM 703 C C . PHE A 1 92 ? -2.792 -0.406 -6.873 1.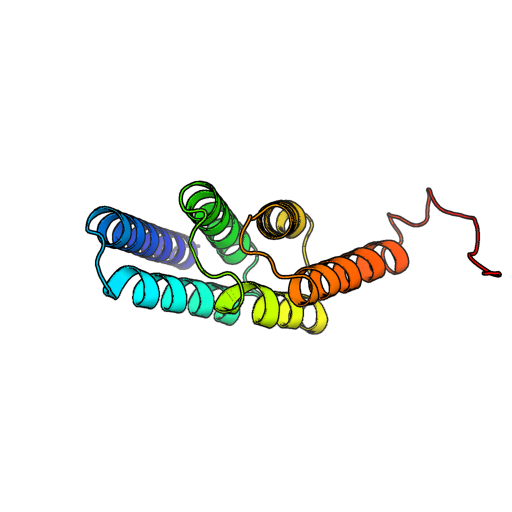00 97.81 92 PHE A C 1
ATOM 705 O O . PHE A 1 92 ? -3.675 -0.007 -6.112 1.00 97.81 92 PHE A O 1
ATOM 712 N N . TYR A 1 93 ? -2.371 0.342 -7.894 1.00 96.94 93 TYR A N 1
ATOM 713 C CA . TYR A 1 93 ? -2.925 1.672 -8.162 1.00 96.94 93 TYR A CA 1
ATOM 714 C C . TYR A 1 93 ? -4.424 1.627 -8.464 1.00 96.94 93 TYR A C 1
ATOM 716 O O . TYR A 1 93 ? -5.163 2.472 -7.961 1.00 96.94 93 TYR A O 1
ATOM 724 N N . LEU A 1 94 ? -4.896 0.625 -9.211 1.00 95.25 94 LEU A N 1
ATOM 725 C CA . LEU A 1 94 ? -6.325 0.401 -9.452 1.00 95.25 94 LEU A CA 1
ATOM 726 C C . LEU A 1 94 ? -7.078 0.070 -8.160 1.00 95.25 94 LEU A C 1
ATOM 728 O O . LEU A 1 94 ? -8.185 0.571 -7.937 1.00 95.25 94 LEU A O 1
ATOM 732 N N . THR A 1 95 ? -6.461 -0.721 -7.281 1.00 97.00 95 THR A N 1
ATOM 733 C CA . THR A 1 95 ? -7.009 -1.017 -5.952 1.00 97.00 95 THR A CA 1
ATOM 734 C C . THR A 1 95 ? -7.170 0.260 -5.123 1.00 97.00 95 THR A C 1
ATOM 736 O O . THR A 1 95 ? -8.232 0.486 -4.543 1.00 97.00 95 THR A O 1
ATOM 739 N N . LEU A 1 96 ? -6.162 1.138 -5.117 1.00 97.69 96 LEU A N 1
ATOM 740 C CA . LEU A 1 96 ? -6.221 2.435 -4.435 1.00 97.69 96 LEU A CA 1
ATOM 741 C C . LEU A 1 96 ? -7.258 3.370 -5.069 1.00 97.69 96 LEU A C 1
ATOM 743 O O . LEU A 1 96 ? -8.024 4.007 -4.348 1.00 97.69 96 LEU A O 1
ATOM 747 N N . ALA A 1 97 ? -7.310 3.418 -6.403 1.00 95.94 97 ALA A N 1
ATOM 748 C CA . ALA A 1 97 ? -8.247 4.238 -7.167 1.00 95.94 97 ALA A CA 1
ATOM 749 C C . ALA A 1 97 ? -9.716 3.861 -6.898 1.00 95.94 97 ALA A C 1
ATOM 751 O O . ALA A 1 97 ? -10.598 4.717 -6.931 1.00 95.94 97 ALA A O 1
ATOM 752 N N . SER A 1 98 ? -9.971 2.585 -6.603 1.00 95.06 98 SER A N 1
ATOM 753 C CA . SER A 1 98 ? -11.311 2.047 -6.338 1.00 95.06 98 SER A CA 1
ATOM 754 C C . SER A 1 98 ? -11.716 2.113 -4.862 1.00 95.06 98 SER A C 1
ATOM 756 O O . SER A 1 98 ? -12.845 1.768 -4.510 1.00 95.06 98 SER A O 1
ATOM 758 N N . HIS A 1 99 ? -10.810 2.516 -3.971 1.00 97.44 99 HIS A N 1
ATOM 759 C CA . HIS A 1 99 ? -11.055 2.457 -2.537 1.00 97.44 99 HIS A CA 1
ATOM 760 C C . HIS A 1 99 ? -11.987 3.603 -2.078 1.00 97.44 99 HIS A C 1
ATOM 762 O O . HIS A 1 99 ? -11.743 4.768 -2.393 1.00 97.44 99 HIS A O 1
ATOM 768 N N . PRO A 1 100 ? -13.022 3.334 -1.255 1.00 96.06 100 PRO A N 1
ATOM 769 C CA . PRO A 1 100 ? -14.086 4.304 -0.940 1.00 96.06 100 PRO A CA 1
ATOM 770 C C . PRO A 1 100 ? -13.636 5.520 -0.116 1.00 96.06 100 PRO A C 1
ATOM 772 O O . PRO A 1 100 ? -14.383 6.483 0.044 1.00 96.06 100 PRO A O 1
ATOM 775 N N . ARG A 1 101 ? -12.427 5.474 0.449 1.00 96.50 101 ARG A N 1
ATOM 776 C CA . ARG A 1 101 ? -11.800 6.580 1.195 1.00 96.50 101 ARG A CA 1
ATOM 777 C C . ARG A 1 101 ? -10.808 7.394 0.359 1.00 96.50 101 ARG A C 1
ATOM 779 O O . ARG A 1 101 ? -10.085 8.199 0.939 1.00 96.50 101 ARG A O 1
ATOM 786 N N . LEU A 1 102 ? -10.738 7.166 -0.952 1.00 97.19 102 LEU A N 1
ATOM 787 C CA . LEU A 1 102 ? -9.911 7.969 -1.842 1.00 97.19 102 LEU A CA 1
ATOM 788 C C . LEU A 1 102 ? -10.506 9.368 -1.986 1.00 97.19 102 LEU A C 1
ATOM 790 O O . LEU A 1 102 ? -11.672 9.537 -2.340 1.00 97.19 102 LEU A O 1
ATOM 794 N N . GLU A 1 103 ? -9.689 10.378 -1.718 1.00 96.62 103 GLU A N 1
ATOM 795 C CA . GLU A 1 103 ? -10.095 11.769 -1.875 1.00 96.62 103 GLU A CA 1
ATOM 796 C C . GLU A 1 103 ? -9.793 12.278 -3.295 1.00 96.62 103 GLU A C 1
ATOM 798 O O . GLU A 1 103 ? -8.827 11.826 -3.917 1.00 96.62 103 GLU A O 1
ATOM 803 N N . PRO A 1 104 ? -10.546 13.264 -3.820 1.00 96.25 104 PRO A N 1
ATOM 804 C CA . PRO A 1 104 ? -10.325 13.785 -5.171 1.00 96.25 104 PRO A CA 1
ATOM 805 C C . PRO A 1 104 ? -8.888 14.255 -5.433 1.00 96.25 104 PRO A C 1
ATOM 807 O O . PRO A 1 104 ? -8.344 14.012 -6.507 1.00 96.25 104 PRO A O 1
ATOM 810 N N . ALA A 1 105 ? -8.238 14.875 -4.441 1.00 95.88 105 ALA A N 1
ATOM 811 C CA . ALA A 1 105 ? -6.842 15.296 -4.556 1.00 95.88 105 ALA A CA 1
ATOM 812 C C . ALA A 1 105 ? -5.891 14.103 -4.767 1.00 95.88 105 ALA A C 1
ATOM 814 O O . ALA A 1 105 ? -4.986 14.172 -5.594 1.00 95.88 105 ALA A O 1
ATOM 815 N N . GLN A 1 106 ? -6.130 12.986 -4.077 1.00 96.44 106 GLN A N 1
ATOM 816 C CA . GLN A 1 106 ? -5.352 11.752 -4.219 1.00 96.44 106 GLN A CA 1
ATOM 817 C C . GLN A 1 106 ? -5.618 11.079 -5.569 1.00 96.44 106 GLN A C 1
ATOM 819 O O . GLN A 1 106 ? -4.683 10.615 -6.219 1.00 96.44 106 GLN A O 1
ATOM 824 N N . ALA A 1 107 ? -6.873 11.084 -6.028 1.00 96.19 107 ALA A N 1
ATOM 825 C CA . ALA A 1 107 ? -7.234 10.583 -7.350 1.00 96.19 107 ALA A CA 1
ATOM 826 C C . ALA A 1 107 ? -6.496 11.344 -8.464 1.00 96.19 107 ALA A C 1
ATOM 828 O O . ALA A 1 107 ? -5.935 10.721 -9.363 1.00 96.19 107 ALA A O 1
ATOM 829 N N . LEU A 1 108 ? -6.411 12.677 -8.368 1.00 96.62 108 LEU A N 1
ATOM 830 C CA . LEU A 1 108 ? -5.634 13.492 -9.307 1.00 96.62 108 LEU A CA 1
ATOM 831 C C . LEU A 1 108 ? -4.145 13.126 -9.304 1.00 96.62 108 LEU A C 1
ATOM 833 O O . LEU A 1 108 ? -3.524 13.128 -10.363 1.00 96.62 108 LEU A O 1
ATOM 837 N N . MET A 1 109 ? -3.569 12.770 -8.150 1.00 95.88 109 MET A N 1
ATOM 838 C CA . MET A 1 109 ? -2.173 12.322 -8.091 1.00 95.88 109 MET A CA 1
ATOM 839 C C . MET A 1 109 ? -1.953 11.006 -8.835 1.00 95.88 109 MET A C 1
ATOM 841 O O . MET A 1 109 ? -0.939 10.892 -9.524 1.00 95.88 109 MET A O 1
ATOM 845 N N . ILE A 1 110 ? -2.883 10.052 -8.699 1.00 95.94 110 ILE A N 1
ATOM 846 C CA . ILE A 1 110 ? -2.853 8.772 -9.419 1.00 95.94 110 ILE A CA 1
ATOM 847 C C . ILE A 1 110 ? -3.021 9.025 -10.921 1.00 95.94 110 ILE A C 1
ATOM 849 O O . ILE A 1 110 ? -2.200 8.557 -11.704 1.00 95.94 110 ILE A O 1
ATOM 853 N N . ILE A 1 111 ? -4.010 9.831 -11.328 1.00 95.69 111 ILE A N 1
ATOM 854 C CA . ILE A 1 111 ? -4.234 10.200 -12.736 1.00 95.69 111 ILE A CA 1
ATOM 855 C C . ILE A 1 111 ? -2.976 10.831 -13.340 1.00 95.69 111 ILE A C 1
ATOM 857 O O . ILE A 1 111 ? -2.554 10.415 -14.407 1.00 95.69 111 ILE A O 1
ATOM 861 N N . ASP A 1 112 ? -2.335 11.772 -12.647 1.00 93.25 112 ASP A N 1
ATOM 862 C CA . ASP A 1 112 ? -1.107 12.442 -13.103 1.00 93.25 112 ASP A CA 1
ATOM 863 C C . ASP A 1 112 ? 0.109 11.493 -13.212 1.00 93.25 112 ASP A C 1
ATOM 865 O O . ASP A 1 112 ? 1.072 11.762 -13.932 1.00 93.25 112 ASP A O 1
ATOM 869 N N . VAL A 1 113 ? 0.115 10.368 -12.494 1.00 91.56 113 VAL A N 1
ATOM 870 C CA . VAL A 1 113 ? 1.099 9.300 -12.736 1.00 91.56 113 VAL A CA 1
ATOM 871 C C . VAL A 1 113 ? 0.702 8.496 -13.975 1.00 91.56 113 VAL A C 1
ATOM 873 O O . VAL A 1 113 ? 1.533 8.317 -14.861 1.00 91.56 113 VAL A O 1
ATOM 876 N N . MET A 1 114 ? -0.561 8.074 -14.080 1.00 92.38 114 MET A N 1
ATOM 877 C CA . MET A 1 114 ? -1.053 7.250 -15.194 1.00 92.38 114 MET A CA 1
ATOM 878 C C . MET A 1 114 ? -0.941 7.958 -16.548 1.00 92.38 114 MET A C 1
ATOM 880 O O . MET A 1 114 ? -0.528 7.351 -17.533 1.00 92.38 114 MET A O 1
ATOM 884 N N . THR A 1 115 ? -1.265 9.251 -16.613 1.00 90.88 115 THR A N 1
ATOM 885 C CA . THR A 1 115 ? -1.137 10.041 -17.844 1.00 90.88 115 THR A CA 1
ATOM 886 C C . THR A 1 115 ? 0.317 10.176 -18.264 1.00 90.88 115 THR A C 1
ATOM 888 O O . THR A 1 115 ? 0.615 10.068 -19.449 1.00 90.88 115 THR A O 1
ATOM 891 N N . ARG A 1 116 ? 1.244 10.339 -17.311 1.00 86.31 116 ARG A N 1
ATOM 892 C CA . ARG A 1 116 ? 2.677 10.340 -17.616 1.00 86.31 116 ARG A CA 1
ATOM 893 C C . ARG A 1 116 ? 3.135 9.012 -18.183 1.00 86.31 116 ARG A C 1
ATOM 895 O O . ARG A 1 116 ? 3.744 9.034 -19.243 1.00 86.31 116 ARG A O 1
ATOM 902 N N . VAL A 1 117 ? 2.788 7.893 -17.544 1.00 86.25 117 VAL A N 1
ATOM 903 C CA . VAL A 1 117 ? 3.070 6.546 -18.072 1.00 86.25 117 VAL A CA 1
ATOM 904 C C . VAL A 1 117 ? 2.606 6.438 -19.526 1.00 86.25 117 VAL A C 1
ATOM 906 O O . VAL A 1 117 ? 3.414 6.150 -20.407 1.00 86.25 117 VAL A O 1
ATOM 909 N N . ALA A 1 118 ? 1.340 6.774 -19.790 1.00 86.38 118 ALA A N 1
ATOM 910 C CA . ALA A 1 118 ? 0.743 6.694 -21.121 1.00 86.38 118 ALA A CA 1
ATOM 911 C C . ALA A 1 118 ? 1.439 7.585 -22.169 1.00 86.38 118 ALA A C 1
ATOM 913 O O . ALA A 1 118 ? 1.437 7.252 -23.352 1.00 86.38 118 ALA A O 1
ATOM 914 N N . MET A 1 119 ? 2.025 8.712 -21.754 1.00 83.38 119 MET A N 1
ATOM 915 C CA . MET A 1 119 ? 2.730 9.642 -22.643 1.00 83.38 119 MET A CA 1
ATOM 916 C C . MET A 1 119 ? 4.205 9.289 -22.861 1.00 83.38 119 MET A C 1
ATOM 918 O O . MET A 1 119 ? 4.764 9.660 -23.892 1.00 83.38 119 MET A O 1
ATOM 922 N N . THR A 1 120 ? 4.859 8.641 -21.894 1.00 74.12 120 THR A N 1
ATOM 923 C CA . THR A 1 120 ? 6.313 8.417 -21.918 1.00 74.12 120 THR A CA 1
ATOM 924 C C . THR A 1 120 ? 6.728 7.021 -22.359 1.00 74.12 120 THR A C 1
ATOM 926 O O . THR A 1 120 ? 7.887 6.851 -22.728 1.00 74.12 120 THR A O 1
ATOM 929 N N . ASP A 1 121 ? 5.831 6.034 -22.326 1.00 61.88 121 ASP A N 1
ATOM 930 C CA . ASP A 1 121 ? 6.174 4.657 -22.677 1.00 61.88 121 ASP A CA 1
ATOM 931 C C . ASP A 1 121 ? 6.119 4.416 -24.208 1.00 61.88 121 ASP A C 1
ATOM 933 O O . ASP A 1 121 ? 5.045 4.500 -24.818 1.00 61.88 121 ASP A O 1
ATOM 937 N N . PRO A 1 122 ? 7.246 4.082 -24.873 1.00 51.06 122 PRO A N 1
ATOM 938 C CA . PRO A 1 122 ? 7.269 3.732 -26.294 1.00 51.06 122 PRO A CA 1
ATOM 939 C C . PRO A 1 122 ? 6.447 2.477 -26.647 1.00 51.06 122 PRO A C 1
ATOM 941 O O . PRO A 1 122 ? 6.144 2.265 -27.823 1.00 51.06 122 PRO A O 1
ATOM 944 N N . ALA A 1 123 ? 6.060 1.648 -25.672 1.00 50.53 123 ALA A N 1
ATOM 945 C CA . ALA A 1 123 ? 5.133 0.537 -25.892 1.00 50.53 123 ALA A CA 1
ATOM 946 C C . ALA A 1 123 ? 3.663 1.001 -25.994 1.00 50.53 123 ALA A C 1
ATOM 948 O O . ALA A 1 123 ? 2.884 0.393 -26.728 1.00 50.53 123 ALA A O 1
ATOM 949 N N . ALA A 1 124 ? 3.290 2.120 -25.357 1.00 49.22 124 ALA A N 1
ATOM 950 C CA . ALA A 1 124 ? 1.959 2.731 -25.471 1.00 49.22 124 ALA A CA 1
ATOM 951 C C . ALA A 1 124 ? 1.790 3.577 -26.754 1.00 49.22 124 ALA A C 1
ATOM 953 O O . ALA A 1 124 ? 0.673 3.796 -27.231 1.00 49.22 124 ALA A O 1
ATOM 954 N N . SER A 1 125 ? 2.897 4.017 -27.361 1.00 41.28 125 SER A N 1
ATOM 955 C CA . SER A 1 125 ? 2.899 4.915 -28.527 1.00 41.28 125 SER A CA 1
ATOM 956 C C . SER A 1 125 ? 2.471 4.263 -29.853 1.00 41.28 125 SER A C 1
ATOM 958 O O . SER A 1 125 ? 2.150 4.975 -30.804 1.00 41.28 125 SER A O 1
ATOM 960 N N . HIS A 1 126 ? 2.383 2.930 -29.929 1.00 41.94 126 HIS A N 1
ATOM 961 C CA . HIS A 1 126 ? 1.951 2.224 -31.145 1.00 41.94 126 HIS A CA 1
ATOM 962 C C . HIS A 1 126 ? 0.422 2.213 -31.352 1.00 41.94 126 HIS A C 1
ATOM 964 O O . HIS A 1 126 ? -0.041 1.775 -32.404 1.00 41.94 126 HIS A O 1
ATOM 970 N N . GLY A 1 127 ? -0.367 2.694 -30.380 1.00 43.06 127 GLY A N 1
ATOM 971 C CA . GLY A 1 127 ? -1.836 2.734 -30.458 1.00 43.06 127 GLY A CA 1
ATOM 972 C C . GLY A 1 127 ? -2.468 4.130 -30.468 1.00 43.06 127 GLY A C 1
ATOM 973 O O . GLY A 1 127 ? -3.663 4.245 -30.728 1.00 43.06 127 GLY A O 1
ATOM 974 N N . ALA A 1 128 ? -1.705 5.192 -30.201 1.00 41.25 128 ALA A N 1
ATOM 975 C CA . ALA A 1 128 ? -2.246 6.539 -30.014 1.00 41.25 128 ALA A CA 1
ATOM 976 C C . ALA A 1 128 ? -1.458 7.591 -30.806 1.00 41.25 128 ALA A C 1
ATOM 978 O O . ALA A 1 128 ? -0.962 8.576 -30.266 1.00 41.25 128 ALA A O 1
ATOM 979 N N . SER A 1 129 ? -1.350 7.404 -32.120 1.00 38.44 129 SER A N 1
ATOM 980 C CA . SER A 1 129 ? -0.908 8.463 -33.027 1.00 38.44 129 SER A CA 1
ATOM 981 C C . SER A 1 129 ? -2.088 9.359 -33.423 1.00 38.44 129 SER A C 1
ATOM 983 O O . SER A 1 129 ? -2.548 9.306 -34.561 1.00 38.44 129 SER A O 1
ATOM 985 N N . VAL A 1 130 ? -2.582 10.186 -32.497 1.00 43.47 130 VAL A N 1
ATOM 986 C CA . VAL A 1 130 ? -3.264 11.446 -32.843 1.00 43.47 130 VAL A CA 1
ATOM 987 C C . VAL A 1 130 ? -2.821 12.509 -31.828 1.00 43.47 130 VAL A C 1
ATOM 989 O O . VAL A 1 130 ? -3.046 12.326 -30.632 1.00 43.47 130 VAL A O 1
ATOM 992 N N . PRO A 1 131 ? -2.165 13.600 -32.259 1.00 39.56 131 PRO A N 1
ATOM 993 C CA . PRO A 1 131 ? -1.748 14.654 -31.349 1.00 39.56 131 PRO A CA 1
ATOM 994 C C . PRO A 1 131 ? -2.970 15.413 -30.826 1.00 39.56 131 PRO A C 1
ATOM 996 O O . PRO A 1 131 ? -3.776 15.909 -31.610 1.00 39.56 131 PRO A O 1
ATOM 999 N N . LEU A 1 132 ? -3.074 15.547 -29.502 1.00 44.94 132 LEU A N 1
ATOM 1000 C CA . LEU A 1 132 ? -3.944 16.535 -28.866 1.00 44.94 132 LEU A CA 1
ATOM 1001 C C . LEU A 1 132 ? -3.305 17.919 -29.035 1.00 44.94 132 LEU A C 1
ATOM 1003 O O . LEU A 1 132 ? -2.583 18.407 -28.168 1.00 44.94 132 LEU A O 1
ATOM 1007 N N . VAL A 1 133 ? -3.556 18.526 -30.190 1.00 42.81 133 VAL A N 1
ATOM 1008 C CA . VAL A 1 133 ? -3.536 19.977 -30.360 1.00 42.81 133 VAL A CA 1
ATOM 1009 C C . VAL A 1 133 ? -4.989 20.379 -30.603 1.00 42.81 133 VAL A C 1
ATOM 1011 O O . VAL A 1 133 ? -5.626 19.829 -31.495 1.00 42.81 133 VAL A O 1
ATOM 1014 N N . GLU A 1 134 ? -5.460 21.324 -29.789 1.00 37.34 134 GLU A N 1
ATOM 1015 C CA . GLU A 1 134 ? -6.798 21.942 -29.746 1.00 37.34 134 GLU A CA 1
ATOM 1016 C C . GLU A 1 134 ? -7.845 21.273 -28.840 1.00 37.34 134 GLU A C 1
ATOM 1018 O O . GLU A 1 134 ? -8.671 20.486 -29.292 1.00 37.34 134 GLU A O 1
ATOM 1023 N N . LEU A 1 135 ? -7.847 21.691 -27.566 1.00 36.03 135 LEU A N 1
ATOM 1024 C CA . LEU A 1 135 ? -9.032 22.213 -26.866 1.00 36.03 135 LEU A CA 1
ATOM 1025 C C . LEU A 1 135 ? -8.613 23.361 -25.937 1.00 36.03 135 LEU A C 1
ATOM 1027 O O . LEU A 1 135 ? -7.595 23.194 -25.227 1.00 36.03 135 LEU A O 1
#